Protein AF-A0A8C9LCS8-F1 (afdb_monomer_lite)

Organism: Pavo cristatus (NCBI:txid9049)

Structure (mmCIF, N/CA/C/O backbone):
data_AF-A0A8C9LCS8-F1
#
_entry.id   AF-A0A8C9LCS8-F1
#
loop_
_atom_site.group_PDB
_atom_site.id
_atom_site.type_symbol
_atom_site.label_atom_id
_atom_site.label_alt_id
_atom_site.label_comp_id
_atom_site.label_asym_id
_atom_site.label_entity_id
_atom_site.label_seq_id
_atom_site.pdbx_PDB_ins_code
_atom_site.Cartn_x
_atom_site.Cartn_y
_atom_site.Cartn_z
_atom_site.occupancy
_atom_site.B_iso_or_equiv
_atom_site.auth_seq_id
_atom_site.auth_comp_id
_atom_site.auth_asym_id
_atom_site.auth_atom_id
_atom_site.pdbx_PDB_model_num
ATOM 1 N N . MET A 1 1 ? -12.824 -1.501 -4.130 1.00 78.62 1 MET A N 1
ATOM 2 C CA . MET A 1 1 ? -12.412 -1.253 -5.536 1.00 78.62 1 MET A CA 1
ATOM 3 C C . MET A 1 1 ? -10.985 -1.754 -5.709 1.00 78.62 1 MET A C 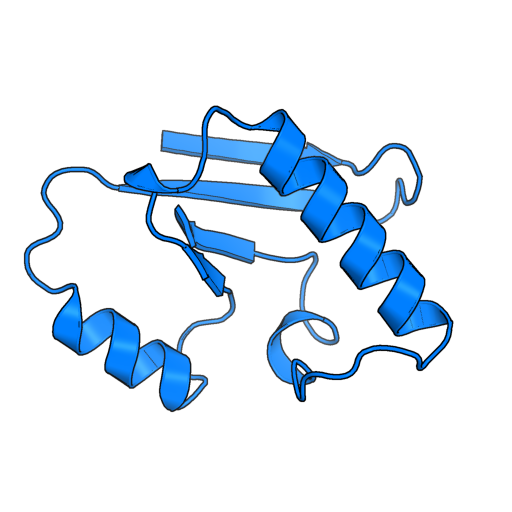1
ATOM 5 O O . MET A 1 1 ? -10.222 -1.591 -4.767 1.00 78.62 1 MET A O 1
ATOM 9 N N . HIS A 1 2 ? -10.625 -2.358 -6.846 1.00 85.94 2 HIS A N 1
ATOM 10 C CA . HIS A 1 2 ? -9.231 -2.701 -7.152 1.00 85.94 2 HIS A CA 1
ATOM 11 C C . HIS A 1 2 ? -8.817 -2.100 -8.499 1.00 85.94 2 HIS A C 1
ATOM 13 O O . HIS A 1 2 ? -9.647 -1.981 -9.400 1.00 85.94 2 HIS A O 1
ATOM 19 N N . LEU A 1 3 ? -7.560 -1.680 -8.614 1.00 88.12 3 LEU A N 1
ATOM 20 C CA . LEU A 1 3 ? -6.978 -1.162 -9.846 1.00 88.12 3 LEU A CA 1
ATOM 21 C C . LEU A 1 3 ? -5.508 -1.553 -9.909 1.00 88.12 3 LEU A C 1
ATOM 23 O O . LEU A 1 3 ? -4.742 -1.218 -9.012 1.00 88.12 3 LEU A O 1
ATOM 27 N N . THR A 1 4 ? -5.116 -2.214 -10.989 1.00 90.56 4 THR A N 1
ATOM 28 C CA . THR A 1 4 ? -3.716 -2.527 -11.271 1.00 90.56 4 THR A CA 1
ATOM 29 C C . THR A 1 4 ? -3.234 -1.628 -12.393 1.00 90.56 4 THR A C 1
ATOM 31 O O . THR A 1 4 ? -3.907 -1.487 -13.413 1.00 90.56 4 THR A O 1
ATOM 34 N N . HIS A 1 5 ? -2.088 -0.989 -12.187 1.00 87.75 5 HIS A N 1
ATOM 35 C CA . HIS A 1 5 ? -1.496 -0.083 -13.158 1.00 87.75 5 HIS A CA 1
ATOM 36 C C . HIS A 1 5 ? -0.014 -0.423 -13.353 1.00 87.75 5 HIS A C 1
ATOM 38 O O . HIS A 1 5 ? 0.714 -0.488 -12.356 1.00 87.75 5 HIS A O 1
ATOM 44 N N . PRO A 1 6 ? 0.448 -0.660 -14.594 1.00 88.69 6 PRO A N 1
ATOM 45 C CA . PRO A 1 6 ? 1.874 -0.769 -14.874 1.00 88.69 6 PRO A CA 1
ATOM 46 C C . PRO A 1 6 ? 2.551 0.575 -14.599 1.00 88.69 6 PRO A C 1
ATOM 48 O O . PRO A 1 6 ? 1.952 1.634 -14.780 1.00 88.69 6 PRO A O 1
ATOM 51 N N . LEU A 1 7 ? 3.794 0.555 -14.135 1.00 86.38 7 LEU A N 1
ATOM 52 C CA . LEU A 1 7 ? 4.544 1.786 -13.924 1.00 86.38 7 LEU A CA 1
ATOM 53 C C . LEU A 1 7 ? 5.208 2.216 -15.228 1.00 86.38 7 LEU A C 1
ATOM 55 O O . LEU A 1 7 ? 6.003 1.472 -15.785 1.00 86.38 7 LEU A O 1
ATOM 59 N N . GLU A 1 8 ? 4.947 3.443 -15.677 1.00 84.44 8 GLU A N 1
ATOM 60 C CA . GLU A 1 8 ? 5.485 3.971 -16.944 1.00 84.44 8 GLU A CA 1
ATOM 61 C C . GLU A 1 8 ? 7.018 3.884 -17.031 1.00 84.44 8 GLU A C 1
ATOM 63 O O . GLU A 1 8 ? 7.570 3.532 -18.066 1.00 84.44 8 GLU A O 1
ATOM 68 N N . LEU A 1 9 ? 7.713 4.160 -15.921 1.00 84.31 9 LEU A N 1
ATOM 69 C CA . LEU A 1 9 ? 9.179 4.106 -15.846 1.00 84.31 9 LEU A CA 1
ATOM 70 C C . LEU A 1 9 ? 9.733 2.694 -15.598 1.00 84.31 9 LEU A C 1
ATOM 72 O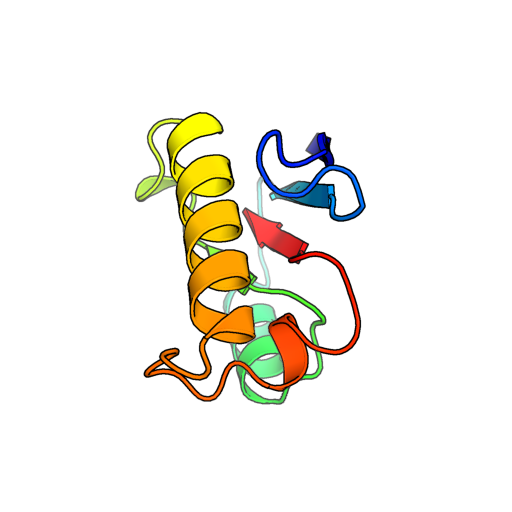 O . LEU A 1 9 ? 10.935 2.479 -15.721 1.00 84.31 9 LEU A O 1
ATOM 76 N N . PHE A 1 10 ? 8.879 1.745 -15.213 1.00 85.06 10 PHE A N 1
ATOM 77 C CA . PHE A 1 10 ? 9.255 0.370 -14.883 1.00 85.06 10 PHE A CA 1
ATOM 78 C C . PHE A 1 10 ? 8.170 -0.575 -15.416 1.00 85.06 10 PHE A C 1
ATOM 80 O O . PHE A 1 10 ? 7.400 -1.105 -14.617 1.00 85.06 10 PHE A O 1
ATOM 87 N N . PRO A 1 11 ? 8.073 -0.776 -16.743 1.00 83.75 11 PRO A N 1
ATOM 88 C CA . PRO A 1 11 ? 6.954 -1.493 -17.361 1.00 83.75 11 PRO A CA 1
ATOM 89 C C . PRO A 1 11 ? 6.828 -2.950 -16.888 1.00 83.75 11 PRO A C 1
ATOM 91 O O . PRO A 1 11 ? 5.725 -3.477 -16.806 1.00 83.75 11 PRO A O 1
ATOM 94 N N . GLU A 1 12 ? 7.938 -3.558 -16.460 1.00 86.94 12 GLU A N 1
ATOM 95 C CA . GLU A 1 12 ? 7.986 -4.894 -15.840 1.00 86.94 12 GLU A CA 1
ATOM 96 C C . GLU A 1 12 ? 7.407 -4.939 -14.413 1.00 86.94 12 GLU A C 1
ATOM 98 O O . GLU A 1 12 ? 7.377 -5.985 -13.759 1.00 86.94 12 GLU A O 1
ATOM 103 N N . ARG A 1 13 ? 7.007 -3.789 -13.864 1.00 85.44 13 ARG A N 1
ATOM 104 C CA . ARG A 1 13 ? 6.473 -3.644 -12.511 1.00 85.44 13 ARG A CA 1
ATOM 105 C C . ARG A 1 13 ? 5.094 -3.003 -12.571 1.00 85.44 13 ARG A C 1
ATOM 107 O O . ARG A 1 13 ? 4.887 -1.957 -13.178 1.00 85.44 13 ARG A O 1
ATOM 114 N N . SER A 1 14 ? 4.158 -3.596 -11.844 1.00 88.31 14 SER A N 1
ATOM 115 C CA . SER A 1 14 ? 2.819 -3.051 -11.649 1.00 88.31 14 SER A CA 1
ATOM 116 C C . SER A 1 14 ? 2.568 -2.705 -10.188 1.00 88.31 14 SER A C 1
ATOM 118 O O . SER A 1 14 ? 3.129 -3.322 -9.282 1.00 88.31 14 SER A O 1
ATOM 120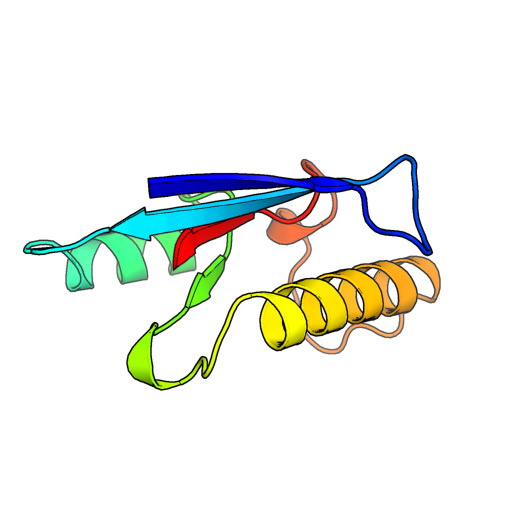 N N . VAL A 1 15 ? 1.679 -1.743 -9.969 1.00 86.88 15 VAL A N 1
ATOM 121 C CA . VAL A 1 15 ? 1.150 -1.382 -8.654 1.00 86.88 15 VAL A CA 1
ATOM 122 C C . VAL A 1 15 ? -0.320 -1.741 -8.624 1.00 86.88 15 VAL A C 1
ATOM 124 O O . VAL A 1 15 ? -1.082 -1.322 -9.498 1.00 86.88 15 VAL A O 1
ATOM 127 N N . THR A 1 16 ? -0.719 -2.491 -7.605 1.00 89.31 16 THR A N 1
ATOM 128 C CA . THR A 1 16 ? -2.126 -2.793 -7.355 1.00 89.31 16 THR A CA 1
ATOM 129 C C . THR A 1 16 ? -2.610 -1.947 -6.187 1.00 89.31 16 THR A C 1
ATOM 131 O O . THR A 1 16 ? -2.064 -2.006 -5.085 1.00 89.31 16 THR A O 1
ATOM 134 N N . LEU A 1 17 ? -3.631 -1.140 -6.464 1.00 87.88 17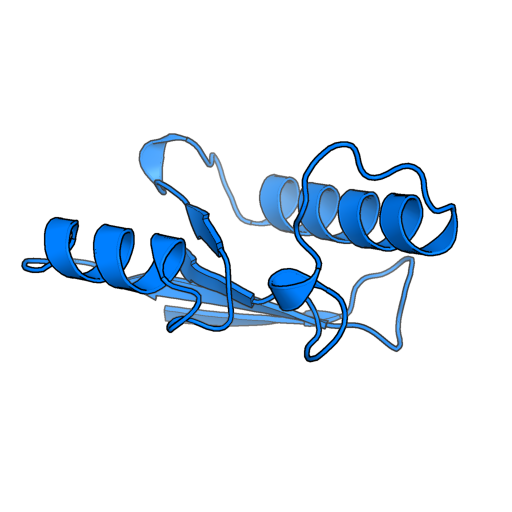 LEU A N 1
ATOM 135 C CA . LEU A 1 17 ? -4.339 -0.300 -5.513 1.00 87.88 17 LEU A CA 1
ATOM 136 C C . LEU A 1 17 ? -5.645 -0.984 -5.140 1.00 87.88 17 LEU A C 1
ATOM 138 O O . LEU A 1 17 ? -6.484 -1.257 -6.002 1.00 87.88 17 LEU A O 1
ATOM 142 N N . LEU A 1 18 ? -5.828 -1.229 -3.854 1.00 89.25 18 LEU A N 1
ATOM 143 C CA . LEU A 1 18 ? -7.103 -1.652 -3.288 1.00 89.25 18 LEU A CA 1
ATOM 144 C C . LEU A 1 18 ? -7.680 -0.457 -2.529 1.00 89.25 18 LEU A C 1
ATOM 146 O O . LEU A 1 18 ? -6.905 0.347 -2.039 1.00 89.25 18 LEU A O 1
ATOM 150 N N . LEU A 1 19 ? -9.003 -0.299 -2.513 1.00 87.69 19 LEU A N 1
ATOM 151 C CA . LEU A 1 19 ? -9.711 0.679 -1.680 1.00 87.69 19 LEU A CA 1
ATOM 152 C C . LEU A 1 19 ? -10.868 -0.019 -0.974 1.00 87.69 19 LEU A C 1
ATOM 154 O O . LEU A 1 19 ? -11.767 -0.553 -1.648 1.00 87.69 19 LEU A O 1
ATOM 158 N N . PHE A 1 20 ? -10.850 0.018 0.357 1.00 88.31 20 PHE A N 1
ATOM 159 C CA . PHE A 1 20 ? -11.875 -0.567 1.219 1.00 88.31 20 PHE A CA 1
ATOM 160 C C . PHE A 1 20 ? -12.700 0.517 1.921 1.00 88.31 20 PHE A C 1
ATOM 162 O O . PHE A 1 20 ? -12.160 1.456 2.494 1.00 88.31 20 PHE A O 1
ATOM 169 N N . ASN A 1 21 ? -14.023 0.350 1.921 1.00 86.56 21 ASN A N 1
ATOM 170 C CA . ASN A 1 21 ? -14.953 1.205 2.660 1.00 86.56 21 ASN A CA 1
ATOM 171 C C . ASN A 1 21 ? -15.546 0.425 3.838 1.00 86.56 21 ASN A C 1
ATOM 173 O O . ASN A 1 21 ? -15.732 -0.787 3.742 1.00 86.56 21 ASN A O 1
ATOM 177 N N . GLY A 1 22 ? -15.861 1.115 4.939 1.00 87.94 22 GLY A N 1
ATOM 178 C CA . GLY A 1 22 ? -16.494 0.490 6.108 1.00 87.94 22 GLY A CA 1
ATOM 179 C C . GLY A 1 22 ? -15.590 -0.490 6.866 1.00 87.94 22 GLY A C 1
ATOM 180 O O . GLY A 1 22 ? -16.069 -1.490 7.392 1.00 87.94 22 GLY A O 1
ATOM 181 N N . VAL A 1 23 ? -14.278 -0.234 6.908 1.00 87.94 23 VAL A N 1
ATOM 182 C CA . VAL A 1 23 ? -13.304 -1.105 7.586 1.00 87.94 23 VAL A CA 1
ATOM 183 C C . VAL A 1 23 ? -13.506 -1.063 9.104 1.00 87.94 23 VAL A C 1
ATOM 185 O O . VAL A 1 23 ? -13.248 -0.047 9.742 1.00 87.94 23 VAL A O 1
ATOM 188 N N . GLN A 1 24 ? -13.911 -2.188 9.697 1.00 91.62 24 GLN A N 1
ATOM 189 C CA . GLN A 1 24 ? -14.161 -2.304 11.145 1.00 91.62 24 GLN A CA 1
ATOM 190 C C . GLN A 1 24 ? -12.942 -2.816 11.932 1.00 91.62 24 GLN A C 1
ATOM 192 O O . GLN A 1 24 ? -12.832 -2.617 13.137 1.00 91.62 24 GLN A O 1
ATOM 197 N N . ASN A 1 25 ? -11.988 -3.458 11.255 1.00 91.19 25 ASN A N 1
ATOM 198 C CA . ASN A 1 25 ? -10.841 -4.148 11.855 1.00 91.19 25 ASN A CA 1
ATOM 199 C C . ASN A 1 25 ? -9.497 -3.436 11.601 1.00 91.19 25 ASN A C 1
ATOM 201 O O . ASN A 1 25 ? -8.444 -4.078 11.580 1.00 91.19 25 ASN A O 1
ATOM 205 N N . ALA A 1 26 ? -9.505 -2.109 11.433 1.00 86.12 26 ALA A N 1
ATOM 206 C CA . ALA A 1 26 ? -8.316 -1.327 11.077 1.00 86.12 26 ALA A CA 1
ATOM 207 C C . ALA A 1 26 ? -7.136 -1.530 12.049 1.00 86.12 26 ALA A C 1
ATOM 209 O O . ALA A 1 26 ? -5.985 -1.626 11.624 1.00 86.12 26 ALA A O 1
ATOM 210 N N . ALA A 1 27 ? -7.404 -1.653 13.354 1.00 86.06 27 ALA A N 1
ATOM 211 C CA . ALA A 1 27 ? -6.368 -1.910 14.356 1.00 86.06 27 ALA A CA 1
ATOM 212 C C . ALA A 1 27 ? -5.672 -3.268 14.156 1.00 86.06 27 ALA A C 1
ATOM 214 O O . ALA A 1 27 ? -4.447 -3.349 14.238 1.00 86.06 27 ALA A O 1
ATOM 215 N N . ALA A 1 28 ? -6.439 -4.313 13.831 1.00 89.56 28 ALA A N 1
ATOM 216 C CA . ALA A 1 28 ? -5.900 -5.641 13.559 1.00 89.56 28 ALA A CA 1
ATOM 217 C C . ALA A 1 28 ? -5.081 -5.664 12.259 1.00 89.56 28 ALA A C 1
ATOM 219 O O . ALA A 1 28 ? -4.022 -6.286 12.219 1.00 89.56 28 ALA A O 1
ATOM 220 N N . LEU A 1 29 ? -5.528 -4.951 11.217 1.00 86.38 29 LEU A N 1
ATOM 221 C CA . LEU A 1 29 ? -4.782 -4.825 9.960 1.00 86.38 29 LEU A CA 1
ATOM 222 C C . LEU A 1 29 ? -3.437 -4.124 10.171 1.00 86.38 29 LEU A C 1
ATOM 224 O O . LEU A 1 29 ? -2.421 -4.609 9.682 1.00 86.38 29 LEU A O 1
ATOM 228 N N . ARG A 1 30 ? -3.400 -3.041 10.960 1.00 83.81 30 ARG A N 1
ATOM 229 C CA . ARG A 1 30 ? -2.139 -2.365 11.316 1.00 83.81 30 ARG A CA 1
ATOM 230 C C . ARG A 1 30 ? -1.172 -3.299 12.035 1.00 83.81 30 ARG A C 1
ATOM 232 O O . ARG A 1 30 ? -0.004 -3.341 11.665 1.00 83.81 30 ARG A O 1
ATOM 239 N N . LYS A 1 31 ? -1.660 -4.064 13.016 1.00 86.44 31 LYS A N 1
ATOM 240 C CA . LYS A 1 31 ? -0.843 -5.053 13.732 1.00 86.44 31 LYS A CA 1
ATOM 241 C C . LYS A 1 31 ? -0.267 -6.097 12.767 1.00 86.44 31 LYS A C 1
ATOM 243 O O . L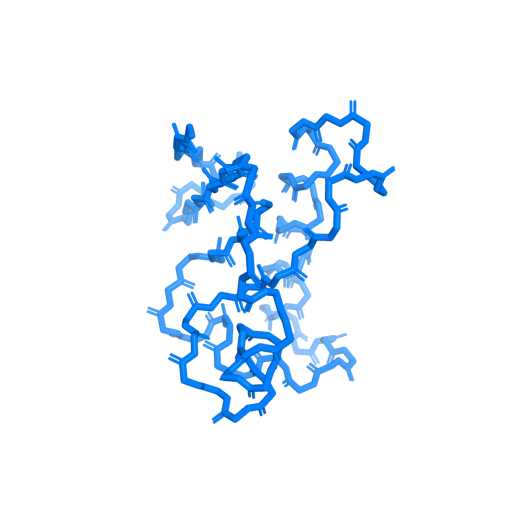YS A 1 31 ? 0.944 -6.277 12.730 1.00 86.44 31 LYS A O 1
ATOM 248 N N . LYS A 1 32 ? -1.106 -6.681 11.906 1.00 85.31 32 LYS A N 1
ATOM 249 C CA . LYS A 1 32 ? -0.665 -7.646 10.886 1.00 85.31 32 LYS A CA 1
ATOM 250 C C . LYS A 1 32 ? 0.345 -7.053 9.898 1.00 85.31 32 LYS A C 1
ATOM 252 O O . LYS A 1 32 ? 1.265 -7.750 9.488 1.00 85.31 32 LYS A O 1
ATOM 257 N N . ALA A 1 33 ? 0.201 -5.783 9.520 1.00 82.69 33 ALA A N 1
ATOM 258 C CA . ALA A 1 33 ? 1.168 -5.101 8.659 1.00 82.69 33 ALA A CA 1
ATOM 259 C C . ALA A 1 33 ? 2.522 -4.897 9.360 1.00 82.69 33 ALA A C 1
ATOM 261 O O . ALA A 1 33 ? 3.562 -5.122 8.748 1.00 82.69 33 ALA A O 1
ATOM 262 N N . MET A 1 34 ? 2.522 -4.530 10.647 1.00 82.25 34 MET A N 1
ATOM 263 C CA . MET A 1 34 ? 3.749 -4.406 11.451 1.00 82.25 34 MET A CA 1
ATOM 264 C C . MET A 1 34 ? 4.457 -5.752 11.642 1.00 82.25 34 MET A C 1
ATOM 266 O O . MET A 1 34 ? 5.680 -5.811 11.618 1.00 82.25 34 MET A O 1
ATOM 270 N N . GLU A 1 35 ? 3.689 -6.830 11.784 1.00 87.25 35 GLU A N 1
ATOM 271 C CA . GLU A 1 35 ? 4.193 -8.207 11.866 1.00 87.25 35 GLU A CA 1
ATOM 272 C C . GLU A 1 35 ? 4.653 -8.758 10.502 1.00 87.25 35 GLU A C 1
ATOM 274 O O . GLU A 1 35 ? 5.144 -9.881 10.426 1.00 87.25 35 GLU A O 1
ATOM 279 N N . GLY A 1 36 ? 4.473 -8.006 9.408 1.00 82.31 36 GLY A N 1
ATOM 280 C CA . GLY A 1 36 ? 4.806 -8.453 8.052 1.00 82.31 36 GLY A CA 1
ATOM 281 C C . GLY A 1 36 ? 3.864 -9.526 7.494 1.00 82.31 36 GLY A C 1
ATOM 282 O O . GLY A 1 36 ? 4.166 -10.136 6.474 1.00 82.31 36 GLY A O 1
ATOM 283 N N . SER A 1 37 ? 2.714 -9.750 8.135 1.00 84.12 37 SER A N 1
ATOM 284 C CA . SER A 1 37 ? 1.685 -10.712 7.712 1.00 84.12 37 SER A CA 1
ATOM 285 C C . SER A 1 37 ? 0.777 -10.188 6.591 1.00 84.12 37 SER A C 1
ATOM 287 O O . SER A 1 37 ? -0.101 -10.910 6.123 1.00 84.12 37 SER A O 1
ATOM 289 N N . ILE A 1 38 ? 0.937 -8.925 6.187 1.00 82.56 38 ILE A N 1
ATOM 290 C CA . ILE A 1 38 ? 0.270 -8.338 5.021 1.00 82.56 38 ILE A CA 1
ATOM 291 C C . ILE A 1 38 ? 1.342 -8.007 3.993 1.00 82.56 38 ILE A C 1
ATOM 293 O O . ILE A 1 38 ? 2.251 -7.223 4.262 1.00 82.56 38 ILE A O 1
ATOM 297 N N . GLU A 1 39 ? 1.204 -8.573 2.801 1.00 78.88 39 GLU A N 1
ATOM 298 C CA . GLU A 1 39 ? 2.064 -8.253 1.669 1.00 78.88 39 GLU A CA 1
ATOM 299 C C . GLU A 1 39 ? 1.615 -6.931 1.049 1.00 78.88 39 GLU A C 1
ATOM 301 O O . GLU A 1 39 ? 0.864 -6.922 0.087 1.00 78.88 39 GLU A O 1
ATOM 306 N N . GLY A 1 40 ? 2.019 -5.798 1.622 1.00 80.31 40 GLY A N 1
ATOM 307 C CA . GLY A 1 40 ? 1.681 -4.482 1.082 1.00 80.31 40 GLY A CA 1
ATOM 308 C C . GLY A 1 40 ? 1.726 -3.362 2.109 1.00 80.31 40 GLY A C 1
ATOM 309 O O . GLY A 1 40 ? 2.007 -3.573 3.288 1.00 80.31 40 GLY A O 1
ATOM 310 N N . ALA A 1 41 ? 1.466 -2.143 1.648 1.00 83.00 41 ALA A N 1
ATOM 311 C CA . ALA A 1 41 ? 1.412 -0.953 2.486 1.00 83.00 41 ALA A CA 1
ATOM 312 C C . ALA A 1 41 ? -0.040 -0.606 2.809 1.00 83.00 41 ALA A C 1
ATOM 314 O O . ALA A 1 41 ? -0.865 -0.575 1.905 1.00 83.00 41 ALA A O 1
ATOM 315 N N . LEU A 1 42 ? -0.335 -0.296 4.071 1.00 86.31 42 LEU A N 1
ATOM 316 C CA . LEU A 1 42 ? -1.608 0.307 4.468 1.00 86.31 42 LEU A CA 1
ATOM 317 C C . LEU A 1 42 ? -1.462 1.830 4.442 1.00 86.31 42 LEU A C 1
ATOM 319 O O . LEU A 1 42 ? -0.620 2.378 5.158 1.00 86.31 42 LEU A O 1
ATOM 323 N N . ILE A 1 43 ? -2.280 2.514 3.647 1.00 85.56 43 ILE A N 1
ATOM 324 C CA . ILE A 1 43 ? -2.284 3.976 3.536 1.00 85.56 43 ILE A CA 1
ATOM 325 C C . ILE A 1 43 ? -3.651 4.512 3.946 1.00 85.56 43 ILE A C 1
ATOM 327 O O . ILE A 1 43 ? -4.680 3.975 3.563 1.00 85.56 43 ILE A O 1
ATOM 331 N N . ASN A 1 44 ? -3.667 5.601 4.715 1.00 84.00 44 ASN A N 1
ATOM 332 C CA . ASN A 1 44 ? -4.910 6.300 5.015 1.00 84.00 44 ASN A CA 1
ATOM 333 C C . ASN A 1 44 ? -5.425 7.021 3.748 1.00 84.00 44 ASN A C 1
ATOM 335 O O . ASN A 1 44 ? -4.747 7.955 3.302 1.00 84.00 44 ASN A O 1
ATOM 339 N N . PRO A 1 45 ? -6.609 6.674 3.200 1.00 83.00 45 PRO A N 1
ATOM 340 C CA . PRO A 1 45 ? -7.174 7.347 2.027 1.00 83.00 45 PRO A CA 1
ATOM 341 C C . PRO A 1 45 ? -7.319 8.858 2.203 1.00 83.00 45 PRO A C 1
ATOM 343 O O . PRO A 1 45 ? -7.152 9.596 1.237 1.00 83.00 45 PRO A O 1
ATOM 346 N N . ALA A 1 46 ? -7.570 9.344 3.424 1.00 84.19 46 ALA A N 1
ATOM 347 C CA . ALA A 1 46 ? -7.724 10.777 3.686 1.00 84.19 46 ALA A CA 1
ATOM 348 C C . ALA A 1 46 ? -6.445 11.588 3.396 1.00 84.19 46 ALA A C 1
ATOM 350 O O . ALA A 1 46 ? -6.515 12.791 3.167 1.00 84.19 46 ALA A O 1
ATOM 351 N N . MET A 1 47 ? -5.280 10.932 3.377 1.00 80.19 47 MET A N 1
ATOM 352 C CA . MET A 1 47 ? -3.988 11.550 3.055 1.00 80.19 47 MET A CA 1
ATOM 353 C C . MET A 1 47 ? -3.694 11.571 1.548 1.00 80.19 47 MET A C 1
ATOM 355 O O . MET A 1 47 ? -2.644 12.057 1.128 1.00 80.19 47 MET A O 1
ATOM 359 N N . VAL A 1 48 ? -4.580 11.006 0.726 1.00 82.88 48 VAL A N 1
ATOM 360 C CA . VAL A 1 48 ? -4.346 10.760 -0.694 1.00 82.88 48 VAL A CA 1
ATOM 361 C C . VAL A 1 48 ? -5.430 11.448 -1.516 1.00 82.88 48 VAL A C 1
ATOM 363 O O . VAL A 1 48 ? -6.570 11.006 -1.572 1.00 82.88 48 VAL A O 1
ATOM 366 N N . SER A 1 49 ? -5.059 12.506 -2.237 1.00 83.38 49 SER A N 1
ATOM 367 C CA . SER A 1 49 ? -5.996 13.260 -3.088 1.00 83.38 49 SER A CA 1
ATOM 368 C C . SER A 1 49 ? -6.382 12.540 -4.391 1.00 83.38 49 SER A C 1
ATOM 370 O O . SER A 1 49 ? -7.171 13.060 -5.172 1.00 83.38 49 SER A O 1
ATOM 372 N N . GLY A 1 50 ? -5.805 11.368 -4.676 1.00 83.94 50 GLY A N 1
ATOM 373 C CA . GLY A 1 50 ? -6.107 10.580 -5.871 1.00 83.94 50 GLY A CA 1
ATOM 374 C C . GLY A 1 50 ? -5.067 9.501 -6.174 1.00 83.94 50 GLY A C 1
ATOM 375 O O . GLY A 1 50 ? -4.110 9.299 -5.432 1.00 83.94 50 GLY A O 1
ATOM 376 N N . ARG A 1 51 ? -5.226 8.809 -7.307 1.00 84.31 51 ARG A N 1
ATOM 377 C CA . ARG A 1 51 ? -4.372 7.663 -7.685 1.00 84.31 51 ARG A CA 1
ATOM 378 C C . ARG A 1 51 ? -2.957 8.077 -8.100 1.00 84.31 51 ARG A C 1
ATOM 380 O O . ARG A 1 51 ? -1.993 7.408 -7.746 1.00 84.31 51 ARG A O 1
ATOM 387 N N . PHE A 1 52 ? -2.815 9.194 -8.816 1.00 87.19 52 PHE A N 1
ATOM 388 C CA . PHE A 1 52 ? -1.526 9.623 -9.373 1.00 87.19 52 PHE A CA 1
ATOM 389 C C . PHE A 1 52 ? -0.423 9.862 -8.326 1.00 87.19 52 PHE A C 1
ATOM 391 O O . PHE A 1 52 ? 0.696 9.401 -8.552 1.00 87.19 52 PHE A O 1
ATOM 398 N N . PRO A 1 53 ? -0.681 10.525 -7.178 1.00 86.12 53 PRO A N 1
ATOM 399 C CA . PRO A 1 53 ? 0.307 10.623 -6.103 1.00 86.12 53 PRO A CA 1
ATOM 400 C C . PRO A 1 53 ? 0.831 9.264 -5.628 1.00 86.12 53 PRO A C 1
ATOM 402 O O . PRO A 1 53 ? 2.035 9.120 -5.425 1.00 86.12 53 PRO A O 1
ATOM 405 N N . VAL A 1 54 ? -0.046 8.263 -5.512 1.00 86.44 54 VAL A N 1
ATOM 406 C CA . VAL A 1 54 ? 0.329 6.913 -5.069 1.00 86.44 54 VAL A CA 1
ATOM 407 C C . VAL A 1 54 ? 1.186 6.210 -6.118 1.00 86.44 54 VAL A C 1
ATOM 409 O O . VAL A 1 54 ? 2.233 5.662 -5.782 1.00 86.44 54 VAL A O 1
ATOM 412 N N . LEU A 1 55 ? 0.798 6.286 -7.394 1.00 87.12 55 LEU A N 1
ATOM 413 C CA . LEU A 1 55 ? 1.561 5.694 -8.499 1.00 87.12 55 LEU A CA 1
ATOM 414 C C . LEU A 1 55 ? 2.965 6.305 -8.614 1.00 87.12 55 LEU A C 1
ATOM 416 O O .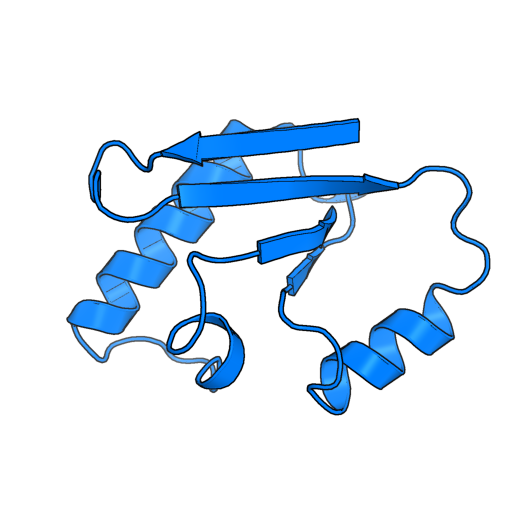 LEU A 1 55 ? 3.950 5.575 -8.722 1.00 87.12 55 LEU A O 1
ATOM 420 N N . ARG A 1 56 ? 3.087 7.636 -8.502 1.00 88.31 56 ARG A N 1
ATOM 421 C CA . ARG A 1 56 ? 4.395 8.316 -8.501 1.00 88.31 56 ARG A CA 1
ATOM 422 C C . ARG A 1 56 ? 5.245 7.941 -7.291 1.00 88.31 56 ARG A C 1
ATOM 424 O O . ARG A 1 56 ? 6.451 7.744 -7.434 1.00 88.31 56 ARG A O 1
ATOM 431 N N . ALA A 1 57 ? 4.636 7.841 -6.108 1.00 87.06 57 ALA A N 1
ATOM 432 C CA . ALA A 1 57 ? 5.338 7.415 -4.902 1.00 87.06 57 ALA A CA 1
ATOM 433 C C . ALA A 1 57 ? 5.867 5.982 -5.049 1.00 87.06 57 ALA A C 1
ATOM 435 O O . ALA A 1 57 ? 7.034 5.734 -4.755 1.00 87.06 57 ALA A O 1
ATOM 436 N N . ALA A 1 58 ? 5.055 5.063 -5.574 1.00 86.75 58 ALA A N 1
ATOM 437 C CA . ALA A 1 58 ? 5.467 3.689 -5.833 1.00 86.75 58 ALA A CA 1
ATOM 438 C C . ALA A 1 58 ? 6.602 3.604 -6.871 1.00 86.75 58 ALA A C 1
ATOM 440 O O . ALA A 1 58 ? 7.604 2.934 -6.618 1.00 86.75 58 ALA A O 1
ATOM 441 N N . ALA A 1 59 ? 6.505 4.343 -7.983 1.00 88.06 59 ALA A N 1
ATOM 442 C CA . ALA A 1 59 ? 7.575 4.428 -8.980 1.00 88.06 59 ALA A CA 1
ATOM 443 C C . ALA A 1 59 ? 8.889 4.938 -8.367 1.00 88.06 59 ALA A C 1
ATOM 445 O O . ALA A 1 59 ? 9.951 4.351 -8.576 1.00 88.06 59 ALA A O 1
ATOM 446 N N . ARG A 1 60 ? 8.825 5.999 -7.551 1.00 87.88 60 ARG A N 1
ATOM 447 C CA . ARG A 1 60 ? 10.001 6.536 -6.851 1.00 87.88 60 ARG A CA 1
ATOM 448 C C . ARG A 1 60 ? 10.611 5.509 -5.902 1.00 87.88 60 ARG A C 1
ATOM 450 O O . ARG A 1 60 ? 11.832 5.384 -5.864 1.00 87.88 60 ARG A O 1
ATOM 457 N N . THR A 1 61 ? 9.787 4.786 -5.149 1.00 86.75 61 THR A N 1
ATOM 458 C CA . THR A 1 61 ? 10.241 3.730 -4.235 1.00 86.75 61 THR A CA 1
ATOM 459 C C . THR A 1 61 ? 10.984 2.632 -4.987 1.00 86.75 61 THR A C 1
ATOM 461 O O . THR A 1 61 ? 12.082 2.270 -4.579 1.00 86.75 61 THR A O 1
ATOM 464 N N . ILE A 1 62 ? 10.453 2.166 -6.120 1.00 85.19 62 ILE A N 1
ATOM 465 C CA . ILE A 1 62 ? 11.115 1.156 -6.961 1.00 85.19 62 ILE A CA 1
ATOM 466 C C . ILE A 1 62 ? 12.447 1.673 -7.513 1.00 85.19 62 ILE A C 1
ATOM 468 O O . ILE A 1 62 ? 13.451 0.965 -7.450 1.00 85.19 62 ILE A O 1
ATOM 472 N N . GLY A 1 63 ? 12.492 2.927 -7.969 1.00 86.06 63 GLY A N 1
ATOM 473 C CA . GLY A 1 63 ? 13.747 3.554 -8.382 1.00 86.06 63 GLY A CA 1
ATOM 474 C C . GLY A 1 63 ? 14.774 3.596 -7.244 1.00 86.06 63 GLY A C 1
ATOM 475 O O . GLY A 1 63 ? 15.905 3.149 -7.410 1.00 86.06 63 GLY A O 1
ATOM 476 N N . LEU A 1 64 ? 14.382 4.074 -6.058 1.00 86.00 64 LEU A N 1
ATOM 477 C CA . LEU A 1 64 ? 15.266 4.142 -4.887 1.00 86.00 64 LEU A CA 1
ATOM 478 C C . LEU A 1 64 ? 15.719 2.759 -4.399 1.00 86.00 64 LEU A C 1
ATOM 480 O O . LEU A 1 64 ? 16.843 2.651 -3.906 1.00 86.00 64 LEU A O 1
ATOM 484 N N . LEU A 1 65 ? 14.884 1.724 -4.548 1.00 84.12 65 LEU A N 1
ATOM 485 C CA . LEU A 1 65 ? 15.255 0.334 -4.278 1.00 84.12 65 LEU A CA 1
ATOM 486 C C . LEU A 1 65 ? 16.385 -0.117 -5.197 1.00 84.12 65 LEU A C 1
ATOM 488 O O . LEU A 1 65 ? 17.387 -0.626 -4.705 1.00 84.12 65 LEU A O 1
ATOM 492 N N . GLY A 1 66 ? 16.241 0.104 -6.507 1.00 82.06 66 GLY A N 1
ATOM 493 C CA . GLY A 1 66 ? 17.257 -0.267 -7.494 1.00 82.06 66 GLY A CA 1
ATOM 494 C C . GLY A 1 66 ? 18.612 0.393 -7.228 1.00 82.06 66 GLY A C 1
ATOM 495 O O . GLY A 1 66 ? 19.649 -0.226 -7.435 1.00 82.06 66 GLY A O 1
ATOM 496 N N . TYR A 1 67 ? 18.609 1.619 -6.692 1.00 84.31 67 TYR A N 1
ATOM 497 C CA . TYR A 1 67 ? 19.827 2.338 -6.302 1.00 84.31 67 TYR A CA 1
ATOM 498 C C . TYR A 1 67 ? 20.330 2.032 -4.880 1.00 84.31 67 TYR A C 1
ATOM 500 O O . TYR A 1 67 ? 21.335 2.612 -4.469 1.00 84.31 67 TYR A O 1
ATOM 508 N N . GLY A 1 68 ? 19.635 1.201 -4.094 1.00 82.50 68 GLY A N 1
ATOM 509 C CA . GLY A 1 68 ? 19.993 0.922 -2.697 1.00 82.50 68 GLY A CA 1
ATOM 510 C C . GLY A 1 68 ? 19.880 2.136 -1.761 1.00 82.50 68 GLY A C 1
ATOM 511 O O . GLY A 1 68 ? 20.569 2.207 -0.749 1.00 82.50 68 GLY A O 1
ATOM 512 N N . ARG A 1 69 ? 19.034 3.121 -2.098 1.00 83.62 69 ARG A N 1
ATOM 513 C CA . ARG A 1 69 ? 18.895 4.407 -1.375 1.00 83.62 69 ARG A CA 1
ATOM 514 C C . ARG A 1 69 ? 17.605 4.524 -0.561 1.00 83.62 69 ARG A C 1
ATOM 516 O O . ARG A 1 69 ? 17.256 5.616 -0.105 1.00 83.62 69 ARG A O 1
ATOM 523 N N . LEU A 1 70 ? 16.864 3.430 -0.394 1.00 80.62 70 LEU A N 1
ATOM 524 C CA . LEU A 1 70 ? 15.689 3.418 0.474 1.00 80.62 70 LEU A CA 1
ATOM 525 C C . LEU A 1 70 ? 16.113 3.535 1.938 1.00 80.62 70 LEU A C 1
ATOM 527 O O . LEU A 1 70 ? 16.905 2.745 2.435 1.00 80.62 70 LEU A O 1
ATOM 531 N N . ARG A 1 71 ? 15.559 4.534 2.631 1.00 75.31 71 ARG A N 1
ATOM 532 C CA . ARG A 1 71 ? 15.833 4.780 4.057 1.00 75.31 71 ARG A CA 1
ATOM 533 C C . ARG A 1 71 ? 15.053 3.856 4.990 1.00 75.31 71 ARG A C 1
ATOM 535 O O . ARG A 1 71 ? 15.442 3.675 6.135 1.00 75.31 71 ARG A O 1
ATOM 542 N N . THR A 1 72 ? 13.931 3.318 4.528 1.00 70.25 72 THR A N 1
ATOM 543 C CA . THR A 1 72 ? 13.061 2.441 5.314 1.00 70.25 72 THR A CA 1
ATOM 544 C C . THR A 1 72 ? 13.379 0.980 5.029 1.00 70.25 72 THR A C 1
ATOM 546 O O . THR A 1 72 ? 13.522 0.608 3.863 1.00 70.25 72 THR A O 1
ATOM 549 N N . ASN A 1 73 ? 13.387 0.143 6.072 1.00 61.09 73 ASN A N 1
ATOM 550 C CA . ASN A 1 73 ? 13.442 -1.320 5.971 1.00 61.09 73 ASN A CA 1
ATOM 551 C C . ASN A 1 73 ? 12.126 -1.862 5.385 1.00 61.09 73 ASN A C 1
ATOM 553 O O . ASN A 1 73 ? 11.318 -2.482 6.063 1.00 61.09 73 ASN A O 1
ATOM 557 N N . CYS A 1 74 ? 11.891 -1.590 4.107 1.00 57.38 74 CYS A N 1
ATOM 558 C CA . CYS A 1 74 ? 10.745 -2.053 3.327 1.00 57.38 74 CYS A CA 1
ATOM 559 C C . CYS A 1 74 ? 11.082 -3.336 2.548 1.00 57.38 74 CYS A C 1
ATOM 561 O O . CYS A 1 74 ? 10.504 -3.604 1.496 1.00 57.38 74 CYS A O 1
ATOM 563 N N . TYR A 1 75 ? 12.030 -4.125 3.070 1.00 42.69 75 TYR A N 1
ATOM 564 C CA . TYR A 1 75 ? 12.578 -5.329 2.441 1.00 42.69 75 TYR A CA 1
ATOM 565 C C . TYR A 1 75 ? 11.490 -6.334 2.024 1.00 42.69 75 TYR A C 1
ATOM 567 O O . TYR A 1 75 ? 11.599 -6.946 0.965 1.00 42.69 75 TYR A O 1
ATOM 575 N N . THR A 1 76 ? 10.390 -6.430 2.773 1.00 43.31 76 THR A N 1
ATOM 576 C CA . THR A 1 76 ? 9.227 -7.272 2.443 1.00 43.31 76 THR A CA 1
ATOM 577 C C . THR A 1 76 ? 8.300 -6.679 1.377 1.00 43.31 76 THR A C 1
ATOM 579 O O . THR A 1 76 ? 7.694 -7.431 0.621 1.00 43.31 76 THR A O 1
ATOM 582 N N . LEU A 1 77 ? 8.217 -5.351 1.252 1.00 41.44 77 LEU A N 1
ATOM 583 C CA . LEU A 1 77 ? 7.290 -4.667 0.338 1.00 41.44 77 LEU A CA 1
ATOM 584 C C . LEU A 1 77 ? 7.768 -4.643 -1.122 1.00 41.44 77 LEU A C 1
ATOM 586 O O . LEU A 1 77 ? 6.980 -4.378 -2.024 1.00 41.44 77 LEU A O 1
ATOM 590 N N . CYS A 1 78 ? 9.071 -4.840 -1.339 1.00 42.34 78 CYS A N 1
ATOM 591 C CA . CYS A 1 78 ? 9.732 -4.570 -2.616 1.00 42.34 78 CYS A CA 1
ATOM 592 C C . CYS A 1 78 ? 10.389 -5.804 -3.257 1.00 42.34 78 CYS A C 1
ATOM 594 O O . CYS A 1 78 ? 10.521 -5.845 -4.479 1.00 42.34 78 CYS A O 1
ATOM 596 N N . GLN A 1 79 ? 10.793 -6.816 -2.477 1.00 36.28 79 GLN A N 1
ATOM 597 C CA . GLN A 1 79 ? 11.490 -7.985 -3.034 1.00 36.28 79 GLN A CA 1
ATOM 598 C C . GLN A 1 79 ? 10.570 -9.093 -3.554 1.00 36.28 79 GLN A C 1
ATOM 600 O O . GLN A 1 79 ? 10.991 -9.826 -4.445 1.00 36.28 79 GLN A O 1
ATOM 605 N N . LYS A 1 80 ? 9.335 -9.224 -3.050 1.00 35.88 80 LYS A N 1
ATOM 606 C CA . LYS A 1 80 ? 8.448 -10.329 -3.455 1.00 35.88 80 LYS A CA 1
ATOM 607 C C . LYS A 1 80 ? 7.380 -9.960 -4.480 1.00 35.88 80 LYS A C 1
ATOM 609 O O . LYS A 1 80 ? 7.099 -10.782 -5.340 1.00 35.88 80 LYS A O 1
ATOM 614 N N . PHE A 1 81 ? 6.847 -8.740 -4.471 1.00 34.50 81 PHE A N 1
ATOM 615 C CA . PHE A 1 81 ? 5.785 -8.351 -5.403 1.00 34.50 81 PHE A CA 1
ATOM 616 C C . PHE A 1 81 ? 5.877 -6.872 -5.778 1.00 34.50 81 PHE A C 1
ATOM 618 O O . PHE A 1 81 ? 6.353 -6.047 -4.998 1.00 34.50 81 PHE A O 1
ATOM 625 N N . GLY A 1 82 ? 5.445 -6.542 -7.002 1.00 32.53 82 GLY A N 1
ATOM 626 C CA . GLY A 1 82 ? 5.214 -5.156 -7.412 1.00 32.53 82 GLY A CA 1
ATOM 627 C C . GLY A 1 82 ? 4.316 -4.479 -6.378 1.00 32.53 82 GLY A C 1
ATOM 628 O O . GLY A 1 82 ? 3.292 -5.041 -6.004 1.00 32.53 82 GLY A O 1
ATOM 629 N N . ALA A 1 83 ? 4.775 -3.346 -5.843 1.00 36.22 83 ALA A N 1
ATOM 630 C CA . ALA A 1 83 ? 4.269 -2.716 -4.628 1.00 36.22 83 ALA A CA 1
ATOM 631 C C . ALA A 1 83 ? 2.734 -2.794 -4.497 1.00 36.22 83 ALA A C 1
ATOM 633 O O . ALA A 1 83 ? 2.003 -2.114 -5.221 1.00 36.22 83 ALA A O 1
ATOM 634 N N . LEU A 1 84 ? 2.245 -3.615 -3.563 1.00 39.66 84 LEU A N 1
ATOM 635 C CA . LEU A 1 84 ? 0.844 -3.590 -3.160 1.00 39.66 84 LEU A CA 1
ATOM 636 C C . LEU A 1 84 ? 0.662 -2.401 -2.219 1.00 39.66 84 LEU A C 1
ATOM 638 O O . LEU A 1 84 ? 1.288 -2.328 -1.161 1.00 39.66 84 LEU A O 1
ATOM 642 N N . VAL A 1 85 ? -0.190 -1.462 -2.608 1.00 48.56 85 VAL A N 1
ATOM 643 C CA . VAL A 1 85 ? -0.604 -0.352 -1.755 1.00 48.56 85 VAL A CA 1
ATOM 644 C C . VAL A 1 85 ? -2.096 -0.531 -1.503 1.00 48.56 85 VAL A C 1
ATOM 646 O O . VAL A 1 85 ? -2.921 -0.279 -2.379 1.00 48.56 85 VAL A O 1
ATOM 649 N N . LEU A 1 86 ? -2.443 -1.014 -0.312 1.00 50.59 86 LEU A N 1
ATOM 650 C CA . LEU A 1 86 ? -3.807 -0.974 0.194 1.00 50.59 86 LEU A CA 1
ATOM 651 C C . LEU A 1 86 ? -4.113 0.462 0.619 1.00 50.59 86 LEU A C 1
ATOM 653 O O . LEU A 1 86 ? -3.574 0.963 1.610 1.00 50.59 86 LEU A O 1
ATOM 657 N N . VAL A 1 87 ? -4.989 1.101 -0.141 1.00 46.81 87 VAL A N 1
ATOM 658 C CA . VAL A 1 87 ? -5.802 2.217 0.333 1.00 46.81 87 VAL A CA 1
ATOM 659 C C . VAL A 1 87 ? -7.101 1.655 0.933 1.00 46.81 87 VAL A C 1
ATOM 661 O O . VAL A 1 87 ? -7.491 0.503 0.628 1.00 46.81 87 VAL A O 1
#

Secondary structure (DSSP, 8-state):
-EEEEEETTEEEEEEEEE--SS-S-HHHHHHHHHTT-SSSEE--GGG-SSHHHHHHHHHHHHHHHHTT---S--HHHHHSSS-EEE-

Radius of gyration: 12.96 Å; chains: 1; bounding box: 36×24×32 Å

InterPro domains:
  IPR013926 CGI121/TPRKB [PF08617] (20-73)
  IPR013926 CGI121/TPRKB [PTHR15840] (1-72)
  IPR036504 CGI121/TPRKB superfamily [G3DSA:3.30.2380.10] (1-76)
  IPR036504 CGI121/TPRKB superfamily [SSF143870] (9-73)

Sequence (87 aa):
MHLTHPLELFPERSVTLLLFNGVQNAAALRKKAMEGSIEGALINPAMVSGRFPVLRAAARTIGLLGYGRLRTNCYTLCQKFGALVLV

pLDDT: mean 77.98, std 16.49, range [32.53, 91.62]

Foldseek 3Di:
DKDKDQQPVHNVAIEIEAEDDPDPCVVVVVVCVVVLVDQAAEDDVVVPPDDVVVSVVLVVVQVCVVVVNDPDPCVSQHPPHRHYYYD